Protein AF-A0A2V7HBZ5-F1 (afdb_monomer)

pLDDT: mean 97.88, std 1.75, range [83.38, 98.81]

Foldseek 3Di:
DDDDDDQEEEAELVGVLVVLVVVVVVVDQADPHAYAYAHEPQQDDDPDDVVSQVVSCVVCVVSQVVCVVSCVRHVYHYHHRPNDDRVVVVVVD

Solvent-accessible surface area (backbone atoms only — not comparable to full-atom values): 5522 Å² total; per-residue (Å²): 136,87,87,82,83,77,80,62,48,80,34,44,54,77,64,32,54,58,54,49,53,55,46,59,74,66,70,59,73,52,65,94,47,61,31,36,39,23,34,50,73,75,57,60,91,81,79,45,73,70,59,20,47,54,48,26,55,62,77,43,37,67,59,54,49,49,50,55,51,47,22,66,64,31,63,33,47,74,42,53,76,83,70,51,50,58,70,57,51,62,71,78,105

Nearest PDB structures (foldseek):
  1c96-assembly1_A  TM=1.005E+00  e=6.127E-10  Bos taurus
  7acn-assembly1_A  TM=1.004E+00  e=2.090E-09  Sus scrofa
  1fgh-assembly1_A  TM=1.004E+00  e=2.090E-09  Bos taurus
  1nit-assembly1_A  TM=1.005E+00  e=3.368E-09  Bos taurus
  1c97-assembly1_A  TM=1.005E+00  e=6.219E-09  Bos taurus

Secondary structure (DSSP, 8-state):
------S-EEEETTTHHHHHHHHHHTT-SS-SS-EEEE--SSPPPSS-HHHHHHHHHHHTHHHHHHHHHHHHHHT-EEE-TTS--HHHHHHH-

Mean predicted aligned error: 2.25 Å

Radius of gyration: 14.33 Å; Cα contacts (8 Å, |Δi|>4): 113; chains: 1; bounding box: 43×24×38 Å

Sequence (93 aa):
ILRLRVDRVALQDVTGQMAIFQFMMSGRKRVAVPSTIHCDHLIRAESGAAADLNRAVSESAEVYNFIRSAARKYGLGFWRPGSGIIHQVVLEN

Structure (mmCIF, N/CA/C/O backbone):
data_AF-A0A2V7HBZ5-F1
#
_entry.id   AF-A0A2V7HBZ5-F1
#
loop_
_atom_site.group_PDB
_atom_site.id
_atom_site.type_symbol
_atom_site.label_atom_id
_atom_site.label_alt_id
_atom_site.label_comp_id
_atom_site.label_asym_id
_atom_site.label_entity_id
_atom_site.label_seq_id
_atom_site.pdbx_PDB_ins_code
_atom_site.Cartn_x
_atom_site.Cartn_y
_atom_site.Cartn_z
_atom_site.occupancy
_atom_site.B_iso_or_equiv
_atom_site.auth_seq_id
_atom_site.auth_comp_id
_atom_site.auth_asym_id
_atom_site.auth_atom_id
_atom_site.pdbx_PDB_model_num
ATOM 1 N N . ILE A 1 1 ? -28.513 11.989 6.536 1.00 83.38 1 ILE A N 1
ATOM 2 C CA . ILE A 1 1 ? -27.101 11.529 6.608 1.00 83.38 1 ILE A CA 1
ATOM 3 C C . ILE A 1 1 ? -27.115 10.018 6.785 1.00 83.38 1 ILE A C 1
ATOM 5 O O . ILE A 1 1 ? -27.708 9.554 7.753 1.00 83.38 1 ILE A O 1
ATOM 9 N N . LEU A 1 2 ? -26.519 9.259 5.862 1.00 92.69 2 LEU A N 1
ATOM 10 C CA . LEU A 1 2 ? -26.387 7.806 6.000 1.00 92.69 2 LEU A CA 1
ATOM 11 C C . LEU A 1 2 ? -25.159 7.478 6.858 1.00 92.69 2 LEU A C 1
ATOM 13 O O . LEU A 1 2 ? -24.082 8.023 6.631 1.00 92.69 2 LEU A O 1
ATOM 17 N N . ARG A 1 3 ? -25.324 6.595 7.848 1.00 95.31 3 ARG A N 1
ATOM 18 C CA . ARG A 1 3 ? -24.229 6.071 8.679 1.00 95.31 3 ARG A CA 1
ATOM 19 C C . ARG A 1 3 ? -23.930 4.643 8.248 1.00 95.31 3 ARG A C 1
ATOM 21 O O . ARG A 1 3 ? -24.542 3.704 8.749 1.00 95.31 3 ARG A O 1
ATOM 28 N N . LEU A 1 4 ? -23.025 4.500 7.290 1.00 96.94 4 LEU A N 1
ATOM 29 C CA . LEU A 1 4 ? -22.624 3.196 6.772 1.00 96.94 4 LEU A CA 1
ATOM 30 C C . LEU A 1 4 ? -21.558 2.555 7.664 1.00 96.94 4 LEU A C 1
ATOM 32 O O . LEU A 1 4 ? -20.798 3.243 8.350 1.00 96.94 4 LEU A O 1
ATOM 36 N N . ARG A 1 5 ? -21.500 1.223 7.629 1.00 97.38 5 ARG A N 1
ATOM 37 C CA . ARG A 1 5 ? -20.391 0.436 8.167 1.00 97.38 5 ARG A CA 1
ATOM 38 C C . ARG A 1 5 ? -19.639 -0.149 6.982 1.00 97.38 5 ARG A C 1
ATOM 40 O O . ARG A 1 5 ? -20.252 -0.759 6.119 1.00 97.38 5 ARG A O 1
ATOM 47 N N . VAL A 1 6 ? -18.342 0.112 6.928 1.00 97.31 6 VAL A N 1
ATOM 48 C CA . VAL A 1 6 ? -17.464 -0.376 5.864 1.00 97.31 6 VAL A CA 1
ATOM 49 C C . VAL A 1 6 ? -16.959 -1.760 6.255 1.00 97.31 6 VAL A C 1
ATOM 51 O O . VAL A 1 6 ? -16.502 -1.929 7.383 1.00 97.31 6 VAL A O 1
ATOM 54 N N . ASP A 1 7 ? -17.005 -2.720 5.334 1.00 98.56 7 ASP A N 1
ATOM 55 C CA . ASP A 1 7 ? -16.539 -4.088 5.595 1.00 98.56 7 ASP A CA 1
ATOM 56 C C . ASP A 1 7 ? -15.012 -4.222 5.514 1.00 98.56 7 ASP A C 1
ATOM 58 O O . ASP A 1 7 ? -14.411 -4.990 6.263 1.00 98.56 7 ASP A O 1
ATOM 62 N N . ARG A 1 8 ? -14.363 -3.460 4.622 1.00 98.56 8 ARG A N 1
ATOM 63 C CA . ARG A 1 8 ? -12.905 -3.471 4.420 1.00 98.56 8 ARG A CA 1
ATOM 64 C C . ARG A 1 8 ? -12.376 -2.173 3.814 1.00 98.56 8 ARG A C 1
ATOM 66 O O . ARG A 1 8 ? -13.116 -1.437 3.168 1.00 98.56 8 ARG A O 1
ATOM 73 N N . VAL A 1 9 ? -11.074 -1.929 3.959 1.00 98.62 9 VAL A N 1
ATOM 74 C CA . VAL A 1 9 ? -10.370 -0.781 3.359 1.00 98.62 9 VAL A CA 1
ATOM 75 C C . VAL A 1 9 ? -9.213 -1.262 2.483 1.00 98.62 9 VAL A C 1
ATOM 77 O O . VAL A 1 9 ? -8.437 -2.125 2.883 1.00 98.62 9 VAL A O 1
ATOM 80 N N . ALA A 1 10 ? -9.051 -0.676 1.300 1.00 98.69 10 ALA A N 1
ATOM 81 C CA . ALA A 1 10 ? -7.881 -0.891 0.454 1.00 98.69 10 ALA A CA 1
ATOM 82 C C . ALA A 1 10 ? -7.199 0.454 0.165 1.00 98.69 10 ALA A C 1
ATOM 84 O O . ALA A 1 10 ? -7.865 1.426 -0.181 1.00 98.69 10 ALA A O 1
ATOM 85 N N . LEU A 1 11 ? -5.881 0.503 0.349 1.00 98.69 11 LEU A N 1
ATOM 86 C CA . LEU A 1 11 ? -5.023 1.665 0.119 1.00 98.69 11 LEU A CA 1
ATOM 87 C C . LEU A 1 11 ? -4.012 1.333 -0.983 1.00 98.69 11 LEU A C 1
ATOM 89 O O . LEU A 1 11 ? -3.539 0.202 -1.046 1.00 98.69 11 LEU A O 1
ATOM 93 N N . GLN A 1 12 ? -3.634 2.315 -1.795 1.00 98.50 12 GLN A N 1
ATOM 94 C CA . GLN A 1 12 ? -2.479 2.221 -2.700 1.00 98.50 12 GLN A CA 1
ATOM 95 C C . GLN A 1 12 ? -1.316 3.069 -2.166 1.00 98.50 12 GLN A C 1
ATOM 97 O O . GLN A 1 12 ? -1.512 3.875 -1.259 1.00 98.50 12 GLN A O 1
ATOM 102 N N . ASP A 1 13 ? -0.098 2.865 -2.649 1.00 97.88 13 ASP A N 1
ATOM 103 C CA . ASP A 1 13 ? 1.134 3.415 -2.073 1.00 97.88 13 ASP A CA 1
ATOM 104 C C . ASP A 1 13 ? 1.339 4.929 -2.247 1.00 97.88 13 ASP A C 1
ATOM 106 O O . ASP A 1 13 ? 2.082 5.516 -1.465 1.00 97.88 13 ASP A O 1
ATOM 110 N N . VAL A 1 14 ? 0.649 5.609 -3.161 1.00 96.50 14 VAL A N 1
ATOM 111 C CA . VAL A 1 14 ? 0.660 7.083 -3.277 1.00 96.50 14 VAL A CA 1
ATOM 112 C C . VAL A 1 14 ? -0.262 7.753 -2.249 1.00 96.50 14 VAL A C 1
ATOM 114 O O . VAL A 1 14 ? 0.145 8.701 -1.581 1.00 96.50 14 VAL A O 1
ATOM 117 N N . THR A 1 15 ? -1.493 7.270 -2.058 1.00 97.81 15 THR A N 1
ATOM 118 C CA . THR A 1 15 ? -2.450 7.869 -1.095 1.00 97.81 15 THR A CA 1
ATOM 119 C C . THR A 1 15 ? -2.376 7.243 0.297 1.00 97.81 15 THR A C 1
ATOM 121 O O . THR A 1 15 ? -2.644 7.897 1.309 1.00 97.81 15 THR A O 1
ATOM 124 N N . GLY A 1 16 ? -1.967 5.980 0.372 1.00 97.75 16 GLY A N 1
ATOM 125 C CA . GLY A 1 16 ? -1.879 5.193 1.595 1.00 97.75 16 GLY A CA 1
ATOM 126 C C . GLY A 1 16 ? -0.830 5.711 2.568 1.00 97.75 16 GLY A C 1
ATOM 127 O O . GLY A 1 16 ? -1.032 5.594 3.773 1.00 97.75 16 GLY A O 1
ATOM 128 N N . GLN A 1 17 ? 0.237 6.353 2.080 1.00 97.44 17 GLN A N 1
ATOM 129 C CA . GLN A 1 17 ? 1.246 6.992 2.932 1.00 97.44 17 GLN A CA 1
ATOM 130 C C . GLN A 1 17 ? 0.609 8.005 3.889 1.00 97.44 17 GLN A C 1
ATOM 132 O O . GLN A 1 17 ? 0.747 7.890 5.108 1.00 97.44 17 GLN A O 1
ATOM 137 N N . MET A 1 18 ? -0.152 8.960 3.347 1.00 98.25 18 MET A N 1
ATOM 138 C CA . MET A 1 18 ? -0.783 10.002 4.156 1.00 98.25 18 MET A CA 1
ATOM 139 C C . MET A 1 18 ? -1.926 9.451 5.013 1.00 98.25 18 MET A C 1
ATOM 141 O O . MET A 1 18 ? -2.066 9.837 6.174 1.00 98.25 18 MET A O 1
ATOM 145 N N . ALA A 1 19 ? -2.700 8.495 4.490 1.00 98.50 19 ALA A N 1
ATOM 146 C CA . ALA A 1 19 ? -3.742 7.826 5.267 1.00 98.50 19 ALA A CA 1
ATOM 147 C C . ALA A 1 19 ? -3.161 7.110 6.501 1.00 98.50 19 ALA A C 1
ATOM 149 O O . ALA A 1 19 ? -3.709 7.210 7.600 1.00 98.50 19 ALA A O 1
ATOM 150 N N . ILE A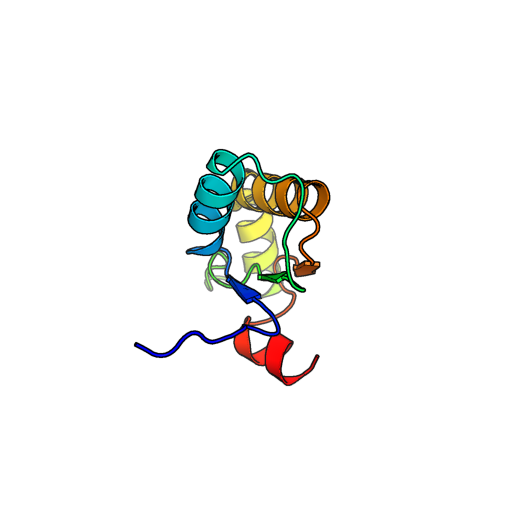 1 20 ? -2.019 6.433 6.344 1.00 98.12 20 ILE A N 1
ATOM 151 C CA . ILE A 1 20 ? -1.308 5.787 7.448 1.00 98.12 20 ILE A CA 1
ATOM 152 C C . ILE A 1 20 ? -0.769 6.834 8.423 1.00 98.12 20 ILE A C 1
ATOM 154 O O . ILE A 1 20 ? -0.959 6.663 9.624 1.00 98.12 20 ILE A O 1
ATOM 158 N N . PHE A 1 21 ? -0.165 7.933 7.958 1.00 97.06 21 PHE A N 1
ATOM 159 C CA . PHE A 1 21 ? 0.297 8.997 8.859 1.00 97.06 21 PHE A CA 1
ATOM 160 C C . PHE A 1 21 ? -0.837 9.575 9.709 1.00 97.06 21 PHE A C 1
ATOM 162 O O . PHE A 1 21 ? -0.706 9.687 10.927 1.00 97.06 21 PHE A O 1
ATOM 169 N N . GLN A 1 22 ? -1.986 9.870 9.105 1.00 98.56 22 GLN A N 1
ATOM 170 C CA . GLN A 1 22 ? -3.157 10.344 9.846 1.00 98.56 22 GLN A CA 1
ATOM 171 C C . GLN A 1 22 ? -3.679 9.280 10.822 1.00 98.56 22 GLN A C 1
ATOM 173 O O . GLN A 1 22 ? -4.025 9.593 11.963 1.00 98.56 22 GLN A O 1
ATOM 178 N N . PHE A 1 23 ? -3.669 8.005 10.425 1.00 98.50 23 PHE A N 1
ATOM 179 C CA . PHE A 1 23 ? -4.017 6.904 11.320 1.00 98.50 23 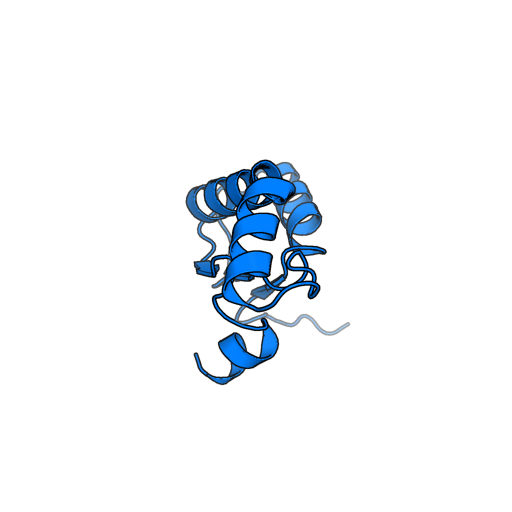PHE A CA 1
ATOM 180 C C . PHE A 1 23 ? -3.064 6.817 12.521 1.00 98.50 23 PHE A C 1
ATOM 182 O O . PHE A 1 23 ? -3.522 6.643 13.651 1.00 98.50 23 PHE A O 1
ATOM 189 N N . MET A 1 24 ? -1.758 7.005 12.314 1.00 97.56 24 MET A N 1
ATOM 190 C CA . MET A 1 24 ? -0.761 7.059 13.388 1.00 97.56 24 MET A CA 1
ATOM 191 C C . MET A 1 24 ? -1.062 8.186 14.380 1.00 97.56 24 MET A C 1
ATOM 193 O O . MET A 1 24 ? -0.995 7.964 15.589 1.00 97.56 24 MET A O 1
ATOM 197 N N . MET A 1 25 ? -1.443 9.366 13.880 1.00 98.00 25 MET A N 1
ATOM 198 C CA . MET A 1 25 ? -1.804 10.525 14.707 1.00 98.00 25 MET A CA 1
ATOM 19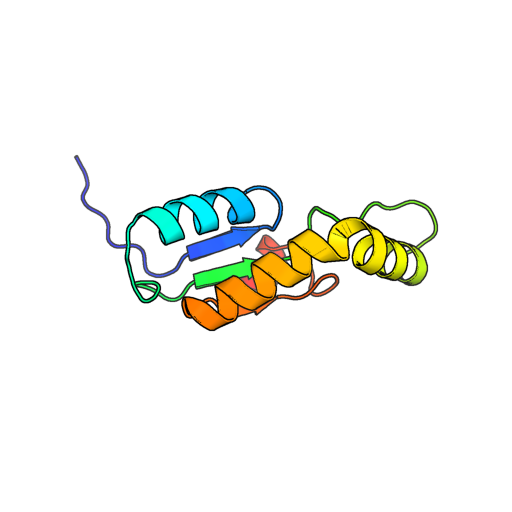9 C C . MET A 1 25 ? -3.103 10.324 15.495 1.00 98.00 25 MET A C 1
ATOM 201 O O . MET A 1 25 ? -3.305 10.970 16.518 1.00 98.00 25 MET A O 1
ATOM 205 N N . SER A 1 26 ? -3.964 9.388 15.083 1.00 97.94 26 SER A N 1
ATOM 206 C CA . SER A 1 26 ? -5.193 9.068 15.822 1.00 97.94 26 SER A CA 1
ATOM 207 C C . SER A 1 26 ? -4.956 8.355 17.162 1.00 97.94 26 SER A C 1
ATOM 209 O O . SER A 1 26 ? -5.899 8.167 17.929 1.00 97.94 26 SER A O 1
ATOM 211 N N . GLY A 1 27 ? -3.732 7.884 17.432 1.00 97.19 27 GLY A N 1
ATOM 212 C CA . GLY A 1 27 ? -3.397 7.126 18.644 1.00 97.19 27 GLY A CA 1
ATOM 213 C C . GLY A 1 27 ? -3.973 5.702 18.690 1.00 97.19 27 GLY A 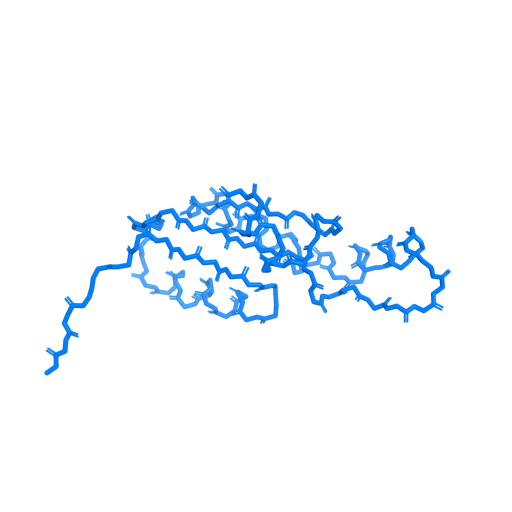C 1
ATOM 214 O O . GLY A 1 27 ? -3.796 4.989 19.681 1.00 97.19 27 GLY A O 1
ATOM 215 N N . ARG A 1 28 ? -4.652 5.246 17.629 1.00 97.88 28 ARG A N 1
ATOM 216 C CA . ARG A 1 28 ? -5.200 3.885 17.548 1.00 97.88 28 ARG A CA 1
ATOM 217 C C . ARG A 1 28 ? -4.084 2.847 17.436 1.00 97.88 28 ARG A C 1
ATOM 219 O O . ARG A 1 28 ? -3.124 3.005 16.689 1.00 97.88 28 ARG A O 1
ATOM 226 N N . LYS A 1 29 ? -4.248 1.733 18.157 1.00 98.06 29 LYS A N 1
ATOM 227 C CA . LYS A 1 29 ? -3.256 0.643 18.200 1.00 98.06 29 LYS A CA 1
ATOM 228 C C . LYS A 1 29 ? -3.295 -0.269 16.969 1.00 98.06 29 LYS A C 1
ATOM 230 O O . LYS A 1 29 ? -2.258 -0.797 16.590 1.00 98.06 29 LYS A O 1
ATOM 235 N N . ARG A 1 30 ? -4.467 -0.459 16.350 1.00 98.38 30 ARG A N 1
ATOM 236 C CA . ARG A 1 30 ? -4.656 -1.274 15.135 1.00 98.38 30 ARG A CA 1
ATOM 237 C C . ARG A 1 30 ? -5.881 -0.834 14.338 1.00 98.38 30 ARG A C 1
ATOM 239 O O . ARG A 1 30 ? -6.777 -0.202 14.905 1.00 98.38 30 ARG A O 1
ATOM 246 N N . VAL A 1 31 ? -5.941 -1.204 13.061 1.00 98.56 31 VAL A N 1
ATOM 247 C CA . VAL A 1 31 ? -7.109 -0.972 12.193 1.00 98.56 31 VAL A CA 1
ATOM 248 C C . VAL A 1 31 ? -8.370 -1.668 12.720 1.00 98.56 31 VAL A C 1
ATOM 250 O O . VAL A 1 31 ? -8.302 -2.725 13.352 1.00 98.56 31 VAL A O 1
ATOM 253 N N . ALA A 1 32 ? -9.529 -1.050 12.485 1.00 98.25 32 ALA A N 1
ATOM 254 C CA . ALA A 1 32 ? -10.815 -1.527 13.003 1.00 98.25 32 ALA A CA 1
ATOM 255 C C . ALA A 1 32 ? -11.467 -2.610 12.128 1.00 98.25 32 ALA A C 1
ATOM 257 O O . ALA A 1 32 ? -12.218 -3.432 12.640 1.00 98.25 32 ALA A O 1
ATOM 258 N N . VAL A 1 33 ? -11.173 -2.604 10.830 1.00 98.62 33 VAL A N 1
ATOM 259 C CA . VAL A 1 33 ? -11.680 -3.552 9.829 1.00 98.62 33 VAL A CA 1
ATOM 260 C C . VAL A 1 33 ? -10.499 -4.110 9.032 1.00 98.62 33 VAL A C 1
ATOM 262 O O . VAL A 1 33 ? -9.414 -3.521 9.105 1.00 98.62 33 VAL A O 1
ATOM 265 N N . PRO A 1 34 ? -10.655 -5.232 8.308 1.00 98.69 34 PRO A N 1
ATOM 266 C CA . PRO A 1 34 ? -9.635 -5.711 7.386 1.00 98.69 34 PRO A CA 1
ATOM 267 C C . PRO A 1 34 ? -9.177 -4.594 6.448 1.00 98.69 34 PRO A C 1
ATOM 269 O O . PRO A 1 34 ? -9.984 -3.976 5.750 1.00 98.69 34 PRO A O 1
ATOM 272 N N . SER A 1 35 ? -7.874 -4.332 6.456 1.00 98.75 35 SER A N 1
ATOM 273 C CA . SER A 1 35 ? -7.267 -3.267 5.667 1.00 98.75 35 SER A CA 1
ATOM 274 C C . SER A 1 35 ? -6.042 -3.789 4.939 1.00 98.75 35 SER A C 1
ATOM 276 O O . SER A 1 35 ? -5.231 -4.491 5.538 1.00 98.75 35 SER A O 1
ATOM 278 N N . THR A 1 36 ? -5.870 -3.409 3.678 1.00 98.81 36 THR A N 1
ATOM 279 C CA . THR A 1 36 ? -4.694 -3.767 2.868 1.00 98.81 36 THR A CA 1
ATOM 280 C C . THR A 1 36 ? -4.059 -2.527 2.259 1.00 98.81 36 THR A C 1
ATOM 282 O O . THR A 1 36 ? -4.787 -1.615 1.870 1.00 98.81 36 THR A O 1
ATOM 285 N N . ILE A 1 37 ? -2.736 -2.514 2.114 1.00 98.81 37 ILE A N 1
ATOM 286 C CA . ILE A 1 37 ? -2.011 -1.527 1.306 1.00 98.81 37 ILE A CA 1
ATOM 287 C C . ILE A 1 37 ? -1.249 -2.212 0.167 1.00 98.81 37 ILE A C 1
ATOM 289 O O . ILE A 1 37 ? -0.636 -3.260 0.382 1.00 98.81 37 ILE A O 1
ATOM 293 N N . HIS A 1 38 ? -1.333 -1.625 -1.026 1.00 98.81 38 HIS A N 1
ATOM 294 C CA . HIS A 1 38 ? -0.827 -2.158 -2.291 1.00 98.81 38 HIS A CA 1
ATOM 295 C C . HIS A 1 38 ? 0.250 -1.238 -2.869 1.00 98.81 38 HIS A C 1
ATOM 297 O O . HIS A 1 38 ? 0.050 -0.028 -2.919 1.00 98.81 38 HIS A O 1
ATOM 303 N N . CYS A 1 39 ? 1.397 -1.803 -3.254 1.00 98.50 39 CYS A N 1
ATOM 304 C CA . CYS A 1 39 ? 2.515 -1.059 -3.839 1.00 98.50 39 CYS A CA 1
ATOM 305 C C . CYS A 1 39 ? 2.541 -1.187 -5.366 1.00 98.50 39 CYS A C 1
ATOM 307 O O . CYS A 1 39 ? 3.234 -2.052 -5.909 1.00 98.50 39 CYS A O 1
ATOM 309 N N . ASP A 1 40 ? 1.758 -0.356 -6.045 1.00 98.25 40 ASP A N 1
ATOM 310 C CA . ASP A 1 40 ? 1.515 -0.436 -7.485 1.00 98.25 40 ASP A CA 1
ATOM 311 C C . ASP A 1 40 ? 1.730 0.882 -8.250 1.00 98.25 40 ASP A C 1
ATOM 313 O O . ASP A 1 40 ? 1.867 0.828 -9.470 1.00 98.25 40 ASP A O 1
ATOM 317 N N . HIS A 1 41 ? 1.822 2.047 -7.592 1.00 98.38 41 HIS A N 1
ATOM 318 C CA . HIS A 1 41 ? 1.942 3.342 -8.287 1.00 98.38 41 HIS A CA 1
ATOM 319 C C . HIS A 1 41 ? 3.375 3.892 -8.351 1.00 98.38 41 HIS A C 1
ATOM 321 O O . HIS A 1 41 ? 3.634 4.831 -9.105 1.00 98.38 41 HIS A O 1
ATOM 327 N N . LEU A 1 42 ? 4.316 3.345 -7.578 1.00 97.94 42 LEU A N 1
ATOM 328 C CA . LEU A 1 42 ? 5.702 3.838 -7.528 1.00 97.94 42 LEU A CA 1
ATOM 329 C C . LEU A 1 42 ? 6.665 3.105 -8.481 1.00 97.94 42 LEU A C 1
ATOM 331 O O . LEU A 1 42 ? 7.870 3.360 -8.465 1.00 97.94 42 LEU A O 1
ATOM 335 N N . ILE A 1 43 ? 6.155 2.211 -9.334 1.00 98.12 43 ILE A N 1
ATOM 336 C CA . ILE A 1 43 ? 6.938 1.521 -10.368 1.00 98.12 43 ILE A CA 1
ATOM 337 C C . ILE A 1 43 ? 6.756 2.258 -11.698 1.00 98.12 43 ILE A C 1
ATOM 339 O O . ILE A 1 43 ? 5.648 2.344 -12.223 1.00 98.12 43 ILE A O 1
ATOM 343 N N . ARG A 1 44 ? 7.850 2.787 -12.255 1.00 97.69 44 ARG A N 1
ATOM 344 C CA . ARG A 1 44 ? 7.854 3.508 -13.536 1.00 97.69 44 ARG A CA 1
ATOM 345 C C . ARG A 1 44 ? 8.315 2.589 -14.662 1.00 97.69 44 ARG A C 1
ATOM 347 O O . ARG A 1 44 ? 9.356 1.956 -14.537 1.00 97.69 44 ARG A O 1
ATOM 354 N N . ALA A 1 45 ? 7.551 2.537 -15.750 1.00 97.50 45 ALA A N 1
ATOM 355 C CA . ALA A 1 45 ? 7.917 1.772 -16.938 1.00 97.50 45 ALA A CA 1
ATOM 356 C C . ALA A 1 45 ? 8.978 2.520 -17.758 1.00 97.50 45 ALA A C 1
ATOM 358 O O . ALA A 1 45 ? 8.770 3.676 -18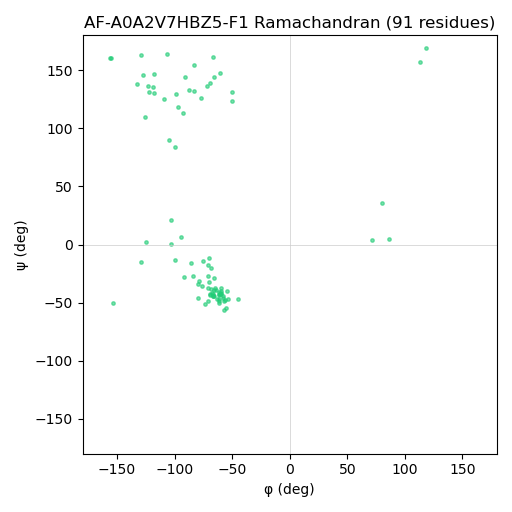.127 1.00 97.50 45 ALA A O 1
ATOM 359 N N . GLU A 1 46 ? 10.095 1.858 -18.053 1.00 97.44 46 GLU A N 1
ATOM 360 C CA . GLU A 1 46 ? 11.211 2.452 -18.796 1.00 97.44 46 GLU A CA 1
ATOM 361 C C . GLU A 1 46 ? 12.045 1.407 -19.550 1.00 97.44 46 GLU A C 1
ATOM 363 O O . GLU A 1 46 ? 12.298 1.567 -20.741 1.00 97.44 46 GLU A O 1
ATOM 368 N N . SER A 1 47 ? 12.483 0.334 -18.884 1.00 96.81 47 SER A N 1
ATOM 369 C CA . SER A 1 47 ? 13.429 -0.651 -19.440 1.00 96.81 47 SER A CA 1
ATOM 370 C C . SER A 1 47 ? 12.916 -2.094 -19.408 1.00 96.81 47 SER A C 1
ATOM 372 O O . SER A 1 47 ? 13.633 -3.009 -19.814 1.00 96.81 47 SER A O 1
ATOM 374 N N . GLY A 1 48 ? 11.689 -2.315 -18.932 1.00 97.25 48 GLY A N 1
ATOM 375 C CA . GLY A 1 48 ? 11.044 -3.623 -18.857 1.00 97.25 48 GLY A CA 1
ATOM 376 C C . GLY A 1 48 ? 10.834 -4.094 -17.419 1.00 97.25 48 GLY A C 1
ATOM 377 O O . GLY A 1 48 ? 11.536 -3.686 -16.496 1.00 97.25 48 GLY A O 1
ATOM 378 N N . ALA A 1 49 ? 9.871 -5.002 -17.234 1.00 96.00 49 ALA A N 1
ATOM 379 C CA . ALA A 1 49 ? 9.258 -5.273 -15.930 1.00 96.00 49 ALA A CA 1
ATOM 380 C C . ALA A 1 49 ? 10.257 -5.610 -14.808 1.00 96.00 49 ALA A C 1
ATOM 382 O O . ALA A 1 49 ? 10.170 -5.052 -13.718 1.00 96.00 49 ALA A O 1
ATOM 383 N N . ALA A 1 50 ? 11.223 -6.497 -15.066 1.00 97.56 50 ALA A N 1
ATOM 384 C CA . ALA A 1 50 ? 12.194 -6.905 -14.051 1.00 97.56 50 ALA A CA 1
ATOM 385 C C . ALA A 1 50 ? 13.170 -5.774 -13.681 1.00 97.56 50 ALA A C 1
ATOM 387 O O . ALA A 1 50 ? 13.446 -5.552 -12.502 1.00 97.56 50 ALA A O 1
ATOM 388 N N . ALA A 1 51 ? 13.680 -5.048 -14.681 1.00 98.31 51 ALA A N 1
ATOM 389 C CA . ALA A 1 51 ? 14.601 -3.935 -14.465 1.00 98.31 51 ALA A CA 1
ATOM 390 C C . ALA A 1 51 ? 13.905 -2.774 -13.740 1.00 98.31 51 ALA A C 1
ATOM 392 O O . ALA A 1 51 ? 14.440 -2.243 -12.767 1.00 98.31 51 ALA A O 1
ATOM 393 N N . ASP A 1 52 ? 12.687 -2.443 -14.165 1.00 98.56 52 ASP A N 1
ATOM 394 C CA . ASP A 1 52 ? 11.886 -1.357 -13.606 1.00 98.56 52 ASP A CA 1
ATOM 395 C C . ASP A 1 52 ? 11.427 -1.663 -12.173 1.00 98.56 52 ASP A C 1
ATOM 397 O O . ASP A 1 52 ? 11.483 -0.789 -11.308 1.00 98.56 52 ASP A O 1
ATOM 401 N N . LEU A 1 53 ? 11.059 -2.916 -11.874 1.00 98.38 53 LEU A N 1
ATOM 402 C CA . LEU A 1 53 ? 10.739 -3.339 -10.508 1.00 98.38 53 LEU A CA 1
ATOM 403 C C . LEU A 1 53 ? 11.958 -3.223 -9.583 1.00 98.38 53 LEU A C 1
ATOM 405 O O . LEU A 1 53 ? 11.844 -2.670 -8.489 1.00 98.38 53 LEU A O 1
ATOM 409 N N . ASN A 1 54 ? 13.128 -3.704 -10.016 1.00 98.25 54 ASN A N 1
ATOM 410 C CA . ASN A 1 54 ? 14.361 -3.597 -9.230 1.00 98.25 54 ASN A CA 1
ATOM 411 C C . ASN A 1 54 ? 14.738 -2.132 -8.971 1.00 98.25 54 ASN A C 1
ATOM 413 O O . ASN A 1 54 ? 15.090 -1.775 -7.843 1.00 98.25 54 ASN A O 1
ATOM 417 N N . ARG A 1 55 ? 14.610 -1.273 -9.991 1.00 98.50 55 ARG A N 1
ATOM 418 C CA . ARG A 1 55 ? 14.841 0.170 -9.865 1.00 98.50 55 ARG A CA 1
ATOM 419 C C . ARG A 1 55 ? 13.871 0.796 -8.869 1.00 98.50 55 ARG A C 1
ATOM 421 O O . ARG A 1 55 ? 14.314 1.460 -7.938 1.00 98.50 55 ARG A O 1
ATOM 428 N N . ALA A 1 56 ? 12.576 0.513 -8.988 1.00 98.31 56 ALA A N 1
ATOM 429 C CA . ALA A 1 56 ? 11.557 1.040 -8.086 1.00 98.31 56 ALA A CA 1
ATOM 430 C C . ALA A 1 56 ? 11.788 0.614 -6.628 1.00 98.31 56 ALA A C 1
ATOM 432 O O . ALA A 1 56 ? 11.669 1.440 -5.724 1.00 98.31 56 ALA A O 1
ATOM 433 N N . VAL A 1 57 ? 12.154 -0.653 -6.387 1.00 98.06 57 VAL A N 1
ATOM 434 C CA . VAL A 1 57 ? 12.499 -1.163 -5.045 1.00 98.06 57 VAL A CA 1
ATOM 435 C C . VAL A 1 57 ? 13.676 -0.402 -4.440 1.00 98.06 57 VAL A C 1
ATOM 437 O O . VAL A 1 57 ? 13.653 -0.132 -3.241 1.00 98.06 57 VAL A O 1
ATOM 440 N N . SER A 1 58 ? 14.670 -0.031 -5.250 1.00 98.25 58 SER A N 1
ATOM 441 C CA . SER A 1 58 ? 15.808 0.776 -4.803 1.00 98.25 58 SER A CA 1
ATOM 442 C C . SER A 1 58 ? 15.431 2.245 -4.576 1.00 98.25 58 SER A C 1
ATOM 444 O O . SER A 1 58 ? 15.712 2.788 -3.512 1.00 98.25 58 SER A O 1
ATOM 446 N N . GLU A 1 59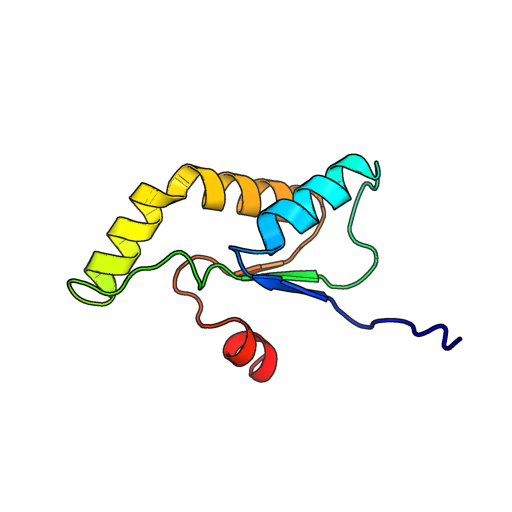 ? 14.788 2.896 -5.549 1.00 98.31 59 GLU A N 1
ATOM 447 C CA . GLU A 1 59 ? 14.454 4.329 -5.503 1.00 98.31 59 GLU A CA 1
ATOM 448 C C . GLU A 1 59 ? 13.434 4.664 -4.410 1.00 98.31 59 GLU A C 1
ATOM 450 O O . GLU A 1 59 ? 13.554 5.680 -3.733 1.00 98.31 59 GLU A O 1
ATOM 455 N N . SER A 1 60 ? 12.437 3.797 -4.219 1.00 98.12 60 SER A N 1
ATOM 456 C CA . S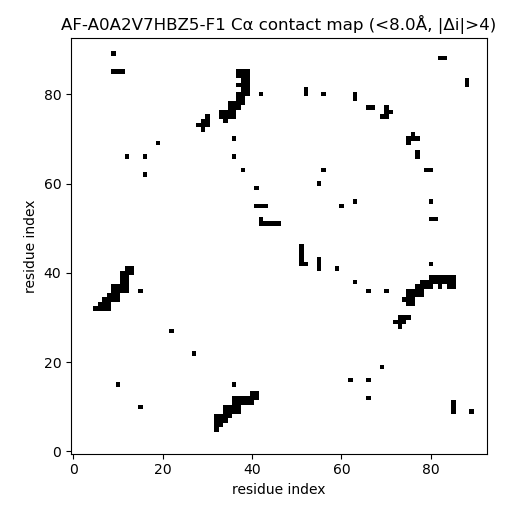ER A 1 60 ? 11.345 3.988 -3.254 1.00 98.12 60 SER A CA 1
ATOM 457 C C . SER A 1 60 ? 11.518 3.137 -1.991 1.00 98.12 60 SER A C 1
ATOM 459 O O . SER A 1 60 ? 10.550 2.879 -1.268 1.00 98.12 60 SER A O 1
ATOM 461 N N . ALA A 1 61 ? 12.747 2.694 -1.697 1.00 98.31 61 ALA A N 1
ATOM 462 C CA . ALA A 1 61 ? 13.048 1.812 -0.569 1.00 98.31 61 ALA A CA 1
ATOM 463 C C . ALA A 1 61 ? 12.542 2.369 0.771 1.00 98.31 61 ALA A C 1
ATOM 465 O O . ALA A 1 61 ? 12.015 1.618 1.594 1.00 98.31 61 ALA A O 1
ATOM 466 N N . GLU A 1 62 ? 12.675 3.678 0.997 1.00 98.31 62 GLU A N 1
ATOM 467 C CA . GLU A 1 62 ? 12.195 4.340 2.214 1.00 98.31 62 GLU A CA 1
ATOM 468 C C . GLU A 1 62 ? 10.677 4.197 2.369 1.00 98.31 62 GLU A C 1
ATOM 470 O O . GLU A 1 62 ? 10.200 3.726 3.405 1.00 98.31 62 GLU A O 1
ATOM 475 N N . VAL A 1 63 ? 9.925 4.514 1.313 1.00 98.12 63 VAL A N 1
ATOM 476 C CA . VAL A 1 63 ? 8.461 4.434 1.300 1.00 98.12 63 VAL A CA 1
ATOM 477 C C . VAL A 1 63 ? 7.997 2.997 1.527 1.00 98.12 63 VAL A C 1
ATOM 479 O O . VAL A 1 63 ? 7.152 2.745 2.389 1.00 98.12 63 VAL A O 1
ATOM 482 N N . TYR A 1 64 ? 8.584 2.024 0.826 1.00 98.38 64 TYR A N 1
ATOM 483 C CA . TYR A 1 64 ? 8.225 0.616 1.002 1.00 98.38 64 TYR A CA 1
ATOM 484 C C . TYR A 1 64 ? 8.574 0.096 2.398 1.00 98.38 64 TYR A C 1
ATOM 486 O O . TYR A 1 64 ? 7.803 -0.668 2.986 1.00 98.38 64 TYR A O 1
ATOM 494 N N . ASN A 1 65 ? 9.700 0.527 2.970 1.00 98.44 65 ASN A N 1
ATOM 495 C CA . ASN A 1 65 ? 10.072 0.180 4.337 1.00 98.44 65 ASN A CA 1
ATOM 496 C C . ASN A 1 65 ? 9.112 0.785 5.362 1.00 98.44 65 ASN A C 1
ATOM 498 O O . ASN A 1 65 ? 8.671 0.067 6.267 1.00 98.44 65 ASN A O 1
ATOM 502 N N . PHE A 1 66 ? 8.745 2.057 5.196 1.00 98.19 66 PHE A N 1
ATOM 503 C CA . PHE A 1 66 ? 7.740 2.723 6.016 1.00 98.19 66 PHE A CA 1
ATOM 504 C C . PHE A 1 66 ? 6.412 1.966 5.959 1.00 98.19 66 PHE A C 1
ATOM 506 O O . PHE A 1 66 ? 5.948 1.486 6.997 1.00 98.19 66 PHE A O 1
ATOM 513 N N . ILE A 1 67 ? 5.858 1.762 4.761 1.00 98.19 67 ILE A N 1
ATOM 514 C CA . ILE A 1 67 ? 4.576 1.080 4.554 1.00 98.19 67 ILE A CA 1
ATOM 515 C C . ILE A 1 67 ? 4.602 -0.326 5.156 1.00 98.19 67 ILE A C 1
ATOM 517 O O . ILE A 1 67 ? 3.712 -0.675 5.930 1.00 98.19 67 ILE A O 1
ATOM 521 N N . ARG A 1 68 ? 5.640 -1.122 4.875 1.00 98.44 68 ARG A N 1
ATOM 522 C CA . ARG A 1 68 ? 5.795 -2.476 5.430 1.00 98.44 68 ARG A CA 1
ATOM 523 C C . ARG A 1 68 ? 5.819 -2.461 6.958 1.00 98.44 68 ARG A C 1
ATOM 525 O O . ARG A 1 68 ? 5.183 -3.298 7.602 1.00 98.44 68 ARG A O 1
ATOM 532 N N . SER A 1 69 ? 6.564 -1.528 7.551 1.00 98.44 69 SER A N 1
ATOM 533 C CA . SER A 1 69 ? 6.688 -1.415 9.008 1.00 98.44 69 SER A CA 1
ATOM 534 C C . SER A 1 69 ? 5.374 -0.983 9.664 1.00 98.44 69 SER A C 1
ATOM 536 O O . SER A 1 69 ? 4.972 -1.564 10.675 1.00 98.44 69 SER A O 1
ATOM 538 N N . ALA A 1 70 ? 4.669 -0.025 9.057 1.00 98.19 70 ALA A N 1
ATOM 539 C CA . ALA A 1 70 ? 3.391 0.479 9.527 1.00 98.19 70 ALA A CA 1
ATOM 540 C C . ALA A 1 70 ? 2.285 -0.568 9.367 1.00 98.19 70 ALA A C 1
ATOM 542 O O . ALA A 1 70 ? 1.523 -0.790 10.306 1.00 98.19 70 ALA A O 1
ATOM 543 N N . ALA A 1 71 ? 2.244 -1.272 8.234 1.00 98.31 71 ALA A N 1
ATOM 544 C CA . ALA A 1 71 ? 1.312 -2.366 7.995 1.00 98.31 71 ALA A CA 1
ATOM 545 C C . ALA A 1 71 ? 1.444 -3.447 9.073 1.00 98.31 7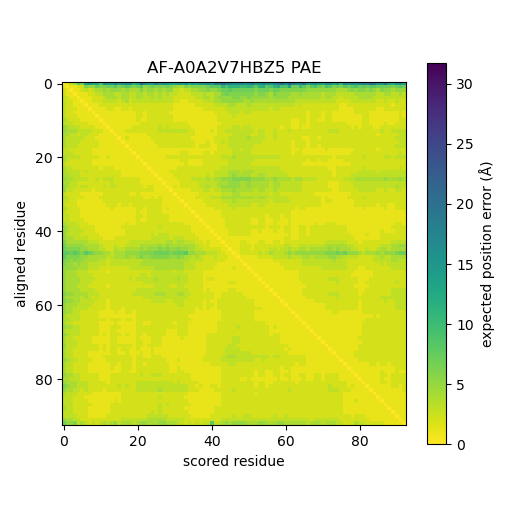1 ALA A C 1
ATOM 547 O O . ALA A 1 71 ? 0.458 -3.800 9.722 1.00 98.31 71 ALA A O 1
ATOM 548 N N . ARG A 1 72 ? 2.680 -3.868 9.373 1.00 98.50 72 ARG A N 1
ATOM 549 C CA . ARG A 1 72 ? 2.960 -4.804 10.470 1.00 98.50 72 ARG A CA 1
ATOM 550 C C . ARG A 1 72 ? 2.541 -4.251 11.837 1.00 98.50 72 ARG A C 1
ATOM 552 O O . ARG A 1 72 ? 1.965 -4.986 12.630 1.00 98.50 72 ARG A O 1
ATOM 559 N N . LYS A 1 73 ? 2.828 -2.977 12.125 1.00 98.50 73 LYS A N 1
ATOM 560 C CA . LYS A 1 73 ? 2.520 -2.343 13.419 1.00 98.50 73 LYS A CA 1
ATOM 561 C C . LYS A 1 73 ? 1.016 -2.201 13.666 1.00 98.50 73 LYS A C 1
ATOM 563 O O . LYS A 1 73 ? 0.565 -2.444 14.779 1.00 98.50 73 LYS A O 1
ATOM 568 N N . TYR A 1 74 ? 0.255 -1.797 12.650 1.00 98.69 74 TYR A N 1
ATOM 569 C CA . TYR A 1 74 ? -1.161 -1.438 12.778 1.00 98.69 74 TYR A CA 1
ATOM 570 C C . TYR A 1 74 ? -2.126 -2.518 12.268 1.00 98.69 74 TYR A C 1
ATOM 572 O O . TYR A 1 74 ? -3.342 -2.339 12.361 1.00 98.69 74 TYR A O 1
ATOM 580 N N . GLY A 1 75 ? -1.609 -3.648 11.780 1.00 98.38 75 GLY A N 1
ATOM 581 C CA . GLY A 1 75 ? -2.404 -4.805 11.370 1.00 98.38 75 GLY A CA 1
ATOM 582 C C . GLY A 1 75 ? -3.038 -4.674 9.986 1.00 98.38 75 GLY A C 1
ATOM 583 O O . GLY A 1 75 ? -4.163 -5.134 9.804 1.00 98.38 75 GLY A O 1
ATOM 584 N N . LEU A 1 76 ? -2.346 -4.041 9.036 1.00 98.56 76 LEU A N 1
ATOM 585 C CA . LEU A 1 76 ? -2.743 -4.028 7.628 1.00 98.56 76 LEU A CA 1
ATOM 586 C C . LEU A 1 76 ? -2.080 -5.199 6.891 1.00 98.56 76 LEU A C 1
ATOM 588 O O . LEU A 1 76 ? -0.917 -5.521 7.144 1.00 98.56 76 LEU A O 1
ATOM 592 N N . GLY A 1 77 ? -2.792 -5.789 5.933 1.00 98.56 77 GLY A N 1
ATOM 593 C CA . GLY A 1 77 ? -2.185 -6.623 4.900 1.00 98.56 77 GLY A CA 1
ATOM 594 C C . GLY A 1 77 ? -1.278 -5.784 3.996 1.00 98.56 77 GLY A C 1
ATOM 595 O O . GLY A 1 77 ? -1.576 -4.621 3.721 1.00 98.56 77 GLY A O 1
ATOM 596 N N . PHE A 1 78 ? -0.166 -6.364 3.547 1.00 98.62 78 PHE A N 1
ATOM 597 C CA . PHE A 1 78 ? 0.845 -5.677 2.744 1.00 98.62 78 PHE A CA 1
ATOM 598 C C . PHE A 1 78 ? 1.107 -6.436 1.445 1.00 98.62 78 PHE A C 1
ATOM 600 O O . PHE A 1 78 ? 1.727 -7.502 1.464 1.00 98.62 78 PHE A O 1
ATOM 607 N N . TRP A 1 79 ? 0.670 -5.858 0.329 1.00 98.69 79 TRP A N 1
ATOM 608 C CA . TRP A 1 79 ? 0.986 -6.331 -1.012 1.00 98.69 79 TRP A CA 1
ATOM 609 C C . TRP A 1 79 ? 2.229 -5.597 -1.515 1.00 98.69 79 TRP A C 1
ATOM 611 O O . TRP A 1 79 ? 2.233 -4.378 -1.681 1.00 98.69 79 TRP A O 1
ATOM 621 N N . ARG A 1 80 ? 3.316 -6.356 -1.682 1.00 98.12 80 ARG A N 1
ATOM 622 C CA . ARG A 1 80 ? 4.660 -5.855 -2.012 1.00 98.12 80 ARG A CA 1
ATOM 623 C C . ARG A 1 80 ? 4.708 -5.243 -3.420 1.00 98.12 80 ARG A C 1
ATOM 625 O O . ARG A 1 80 ? 3.865 -5.598 -4.245 1.00 98.12 80 ARG A O 1
ATOM 632 N N . PRO A 1 81 ? 5.727 -4.418 -3.732 1.00 98.25 81 PRO A N 1
ATOM 633 C CA . PRO A 1 81 ? 5.974 -3.976 -5.102 1.00 98.25 81 PRO A CA 1
ATOM 634 C C . PRO A 1 81 ? 6.008 -5.165 -6.064 1.00 98.25 81 PRO A C 1
ATOM 636 O O . PRO A 1 81 ? 6.658 -6.170 -5.775 1.00 98.25 81 PRO A O 1
ATOM 639 N N . GLY A 1 82 ? 5.278 -5.062 -7.175 1.00 97.94 82 GLY A N 1
ATOM 640 C CA . GLY A 1 82 ? 5.164 -6.135 -8.169 1.00 97.94 82 GLY A CA 1
ATOM 641 C C . GLY A 1 82 ? 4.066 -7.173 -7.897 1.00 97.94 82 GLY A C 1
ATOM 642 O O . GLY A 1 82 ? 3.960 -8.128 -8.656 1.00 97.94 82 GLY A O 1
ATOM 643 N N . SER A 1 83 ? 3.231 -7.000 -6.862 1.00 97.75 83 SER A N 1
ATOM 644 C CA . SER A 1 83 ? 2.109 -7.924 -6.590 1.00 97.75 83 SER A CA 1
ATOM 645 C C . SER A 1 83 ? 0.910 -7.751 -7.532 1.00 97.75 83 SER A C 1
ATOM 647 O O . SER A 1 83 ? 0.035 -8.608 -7.555 1.00 97.75 83 SER A O 1
ATOM 649 N N . GLY A 1 84 ? 0.857 -6.651 -8.285 1.00 97.94 84 GLY A N 1
ATOM 650 C CA . GLY A 1 84 ? -0.250 -6.310 -9.177 1.00 97.94 84 GLY A CA 1
ATOM 651 C C . GLY A 1 84 ? -0.944 -5.005 -8.788 1.00 97.94 84 GLY A C 1
ATOM 652 O O . GLY A 1 84 ? -0.689 -4.440 -7.727 1.00 97.94 84 GLY A O 1
ATOM 653 N N . ILE A 1 85 ? -1.811 -4.523 -9.680 1.00 98.56 85 ILE A N 1
ATOM 654 C CA . ILE A 1 85 ? -2.596 -3.296 -9.491 1.00 98.56 85 ILE A CA 1
ATOM 655 C C . ILE A 1 85 ? -3.682 -3.539 -8.436 1.00 98.56 85 ILE A C 1
ATOM 657 O O . ILE A 1 85 ? -4.381 -4.552 -8.497 1.00 98.56 85 ILE A O 1
ATOM 661 N N . ILE A 1 86 ? -3.880 -2.584 -7.520 1.00 98.69 86 ILE A N 1
ATOM 662 C CA . ILE A 1 86 ? -4.796 -2.668 -6.370 1.00 98.69 86 ILE A CA 1
ATOM 663 C C . ILE A 1 86 ? -6.172 -3.234 -6.726 1.00 98.69 86 ILE A C 1
ATOM 665 O O . ILE A 1 86 ? -6.682 -4.113 -6.036 1.00 98.69 86 ILE A O 1
ATOM 669 N N . HIS A 1 87 ? -6.785 -2.747 -7.804 1.00 98.56 87 HIS A N 1
ATOM 670 C CA . HIS A 1 87 ? -8.132 -3.158 -8.197 1.00 98.56 87 HIS A CA 1
ATOM 671 C C . HIS A 1 87 ? -8.185 -4.595 -8.720 1.00 98.56 87 HIS A C 1
ATOM 673 O O . HIS A 1 87 ? -9.181 -5.270 -8.484 1.00 98.56 87 HIS A O 1
ATOM 679 N N . GLN A 1 88 ? -7.116 -5.068 -9.367 1.00 98.75 88 GLN A N 1
ATOM 680 C CA . GLN A 1 88 ? -7.023 -6.447 -9.840 1.00 98.75 88 GLN A CA 1
ATOM 681 C C . GLN A 1 88 ? -6.852 -7.400 -8.658 1.00 98.75 88 GLN A C 1
ATOM 683 O O . GLN A 1 88 ? -7.620 -8.343 -8.506 1.00 98.75 88 GLN A O 1
ATOM 688 N N . VAL A 1 89 ? -5.920 -7.084 -7.757 1.00 98.50 89 VAL A N 1
ATOM 689 C CA . VAL A 1 89 ? -5.667 -7.894 -6.559 1.00 98.50 89 VAL A CA 1
ATOM 690 C C . VAL A 1 89 ? -6.922 -7.989 -5.685 1.00 98.50 89 VAL A C 1
ATOM 692 O O . VAL A 1 89 ? -7.231 -9.058 -5.172 1.00 98.50 89 VAL A O 1
ATOM 695 N N . VAL A 1 90 ? -7.667 -6.887 -5.544 1.00 98.31 90 VAL A N 1
ATOM 696 C CA . VAL A 1 90 ? -8.936 -6.829 -4.797 1.00 98.31 90 VAL A CA 1
ATOM 697 C C . VAL A 1 90 ? -10.088 -7.565 -5.493 1.00 98.31 90 VAL A C 1
ATOM 699 O O . VAL A 1 90 ? -11.040 -7.957 -4.826 1.00 98.31 90 VAL A O 1
ATOM 702 N N . LEU A 1 91 ? -10.064 -7.695 -6.819 1.00 98.44 91 LEU A N 1
ATOM 703 C CA . LEU A 1 91 ? -11.072 -8.468 -7.545 1.00 98.44 91 LEU A CA 1
ATOM 704 C C . LEU A 1 91 ? -10.828 -9.976 -7.391 1.00 98.44 91 LEU A C 1
ATOM 706 O O . LEU A 1 91 ? -11.778 -10.749 -7.325 1.00 98.44 91 LEU A O 1
ATOM 710 N N . GLU A 1 92 ? -9.560 -10.377 -7.347 1.00 98.31 92 GLU A N 1
ATOM 711 C CA . GLU A 1 92 ? -9.133 -11.778 -7.313 1.00 98.31 92 GLU A CA 1
ATOM 712 C C . GLU A 1 92 ? -9.100 -12.390 -5.899 1.00 98.31 92 GLU A C 1
ATOM 714 O O . GLU 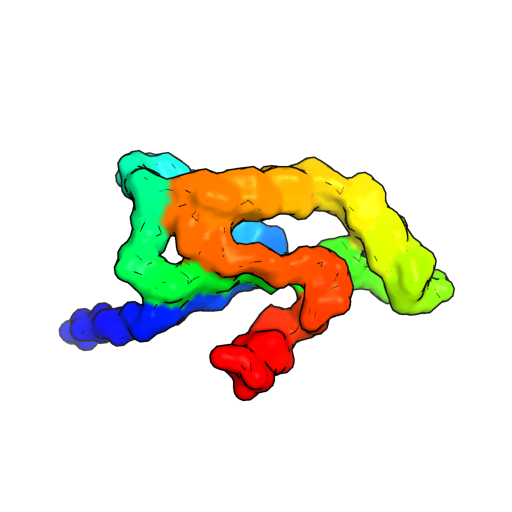A 1 92 ? -9.041 -13.614 -5.784 1.00 98.31 92 GLU A O 1
ATOM 719 N N . ASN A 1 93 ? -9.130 -11.572 -4.835 1.00 94.88 93 ASN A N 1
ATOM 720 C CA . ASN A 1 93 ? -8.958 -11.986 -3.430 1.00 94.88 93 ASN A CA 1
ATOM 721 C C . ASN A 1 93 ? -9.935 -11.274 -2.485 1.00 94.88 93 ASN A C 1
ATOM 723 O O . ASN A 1 93 ? -10.377 -11.921 -1.509 1.00 94.88 93 ASN A O 1
#